Protein AF-A0A0S8J6Y0-F1 (afdb_monomer_lite)

Sequence (179 aa):
MFSIVYLKQVVALLVVGFVAWIVIALTVRSQCPCEQEYAFTGEAMLDRFGYSVSGAGDANDEDFDDLIVGAPFNDAPGTEAKRTYVHPNRLVICGDCNGDDVVNSVDLVCLLQYLFVGGPPPDPLCQGDANCDGVVDNADVVYLDNYLFRGGPFPCSECCDKKPSWKPPKAPGDLKRIE

Secondary structure (DSSP, 8-state):
-HHHHHHHHHHHHHHHHHHHHHHHHHHTTS------------SSTTS-TTSEEEEEESSSSSSS-EEEEE-TT----SS-SS-----------TT-TTSSS--SHHHHHHHHIIIII--PPPSSGGGG-SS-SS--SHHHHHHHHHHHHH-PPPPPS-SSS--TT--PPPPTTTT----

pLDDT: mean 71.81, std 16.92, range [32.69, 95.12]

Foldseek 3Di:
DPPVVVVVVVVVVVVVVVVVVVVVVVVVPPQDPPPDDDDDDDPDPQLPWQPDKDWPQPPPPPNDIFMWTARNNDPDDDDPNTPRVPDDDPQLFALQQSSPPDRAVVSLVSLCCVAPVVDDARVVNLSQVQQLPQERYVVSSVQSCCVHPVVHDGGDRDRDPDDPDRDYPDGPPNPPDDD

Radius of gyration: 24.33 Å; chains: 1; bounding box: 64×35×86 Å

Structure (mmCIF, N/CA/C/O backbone):
data_AF-A0A0S8J6Y0-F1
#
_entry.id   AF-A0A0S8J6Y0-F1
#
loop_
_atom_site.group_PDB
_atom_site.id
_atom_site.type_symbol
_atom_site.label_atom_id
_atom_site.label_alt_id
_atom_site.label_comp_id
_atom_site.label_asym_id
_atom_site.label_entity_id
_atom_site.label_seq_id
_atom_site.pdbx_PDB_ins_code
_atom_site.Cartn_x
_atom_site.Cartn_y
_atom_site.Cartn_z
_atom_site.occupancy
_atom_site.B_iso_or_equiv
_atom_site.auth_seq_id
_atom_site.auth_comp_id
_atom_site.auth_asym_id
_atom_site.auth_atom_id
_atom_site.pdbx_PDB_model_num
ATOM 1 N N . MET A 1 1 ? -2.545 13.645 56.178 1.00 60.69 1 MET A N 1
ATOM 2 C CA . MET A 1 1 ? -2.249 12.494 55.291 1.00 60.69 1 MET A CA 1
ATOM 3 C C . MET A 1 1 ? -2.814 12.656 53.871 1.00 60.69 1 MET A C 1
ATOM 5 O O . MET A 1 1 ? -2.166 12.195 52.945 1.00 60.69 1 MET A O 1
ATOM 9 N N . PHE A 1 2 ? -3.935 13.367 53.665 1.00 57.81 2 PHE A N 1
ATOM 10 C CA . PHE A 1 2 ? -4.570 13.540 52.343 1.00 57.81 2 PHE A CA 1
ATOM 11 C C . PHE A 1 2 ? -3.837 14.469 51.338 1.00 57.81 2 PHE A C 1
ATOM 13 O O . PHE A 1 2 ? -3.869 14.194 50.144 1.00 57.81 2 PHE A O 1
ATOM 20 N N . SER A 1 3 ? -3.096 15.499 51.777 1.00 72.88 3 SER A N 1
ATOM 21 C CA . SER A 1 3 ? -2.399 16.431 50.854 1.00 72.88 3 SER A CA 1
ATOM 22 C C . SER A 1 3 ? -1.229 15.827 50.065 1.00 72.88 3 SER A C 1
ATOM 24 O O . SER A 1 3 ? -0.997 16.202 48.921 1.00 72.88 3 SER A O 1
ATOM 26 N N . ILE A 1 4 ? -0.468 14.904 50.661 1.00 72.19 4 ILE A N 1
ATOM 27 C CA . ILE A 1 4 ? 0.751 14.355 50.034 1.00 72.19 4 ILE A CA 1
ATOM 28 C C . ILE A 1 4 ? 0.394 13.323 48.957 1.00 72.19 4 ILE A C 1
ATOM 30 O O . ILE A 1 4 ? 1.080 13.222 47.943 1.00 72.19 4 ILE A O 1
ATOM 34 N N . VAL A 1 5 ? -0.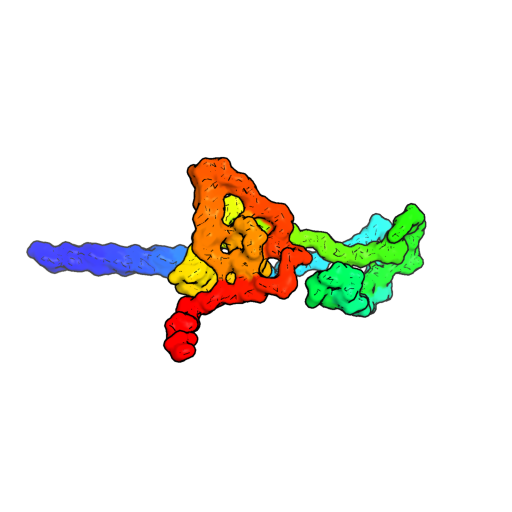696 12.578 49.159 1.00 77.25 5 VAL A N 1
ATOM 35 C CA . VAL A 1 5 ? -1.201 11.597 48.187 1.00 77.25 5 VAL A CA 1
ATOM 36 C C . VAL A 1 5 ? -1.691 12.307 46.924 1.00 77.25 5 VAL A C 1
ATOM 38 O O . VAL A 1 5 ? -1.296 11.930 45.824 1.00 77.25 5 VAL A O 1
ATOM 41 N N . TYR A 1 6 ? -2.444 13.398 47.091 1.00 79.19 6 TYR A N 1
ATOM 42 C CA . TYR A 1 6 ? -2.934 14.211 45.979 1.00 79.19 6 TYR A CA 1
ATOM 43 C C . TYR A 1 6 ? -1.787 14.821 45.158 1.00 79.19 6 TYR A C 1
ATOM 45 O O . TYR A 1 6 ? -1.779 14.733 43.932 1.00 79.19 6 TYR A O 1
ATOM 53 N N . LEU A 1 7 ? -0.762 15.360 45.828 1.00 78.31 7 LEU A N 1
ATOM 54 C CA . LEU A 1 7 ? 0.400 15.945 45.156 1.00 78.31 7 LEU A CA 1
ATOM 55 C C . LEU A 1 7 ? 1.178 14.909 44.325 1.00 78.31 7 LEU A C 1
ATOM 57 O O . LEU A 1 7 ? 1.591 15.203 43.206 1.00 78.31 7 LEU A O 1
ATOM 61 N N . LYS A 1 8 ? 1.335 13.678 44.832 1.00 82.69 8 LYS A N 1
ATOM 62 C CA . LYS A 1 8 ? 1.987 12.588 44.088 1.00 82.69 8 LYS A CA 1
ATOM 63 C C . LYS A 1 8 ? 1.199 12.173 42.843 1.00 82.69 8 LYS A C 1
ATOM 65 O O . LYS A 1 8 ? 1.807 11.915 41.809 1.00 82.69 8 LYS A O 1
ATOM 70 N N . GLN A 1 9 ? -0.130 12.139 42.931 1.00 78.50 9 GLN A N 1
ATOM 71 C CA . GLN A 1 9 ? -1.002 11.804 41.801 1.00 78.50 9 GLN A CA 1
ATOM 72 C C . GLN A 1 9 ? -0.969 12.871 40.703 1.00 78.50 9 GLN A C 1
ATOM 74 O O . GLN A 1 9 ? -0.863 12.528 39.528 1.00 78.50 9 GLN A O 1
ATOM 79 N N . VAL A 1 10 ? -0.986 14.156 41.070 1.00 82.12 10 VAL A N 1
ATOM 80 C CA . VAL A 1 10 ? -0.912 15.258 40.096 1.00 82.12 10 VAL A CA 1
ATOM 81 C C . VAL A 1 10 ? 0.442 15.274 39.380 1.00 82.12 10 VAL A C 1
ATOM 83 O O . VAL A 1 10 ? 0.484 15.391 38.159 1.00 82.12 10 VAL A O 1
ATOM 86 N N . VAL A 1 11 ? 1.549 15.086 40.107 1.00 82.88 11 VAL A N 1
ATOM 87 C CA . VAL A 1 11 ? 2.891 15.017 39.502 1.00 82.88 11 VAL A CA 1
ATOM 88 C C . VAL A 1 11 ? 3.015 13.819 38.558 1.00 82.88 11 VAL A C 1
ATOM 90 O O . VAL A 1 11 ? 3.545 13.967 37.460 1.00 82.88 11 VAL A O 1
ATOM 93 N N . ALA A 1 12 ? 2.482 12.653 38.935 1.00 83.31 12 ALA A N 1
ATOM 94 C CA . ALA A 1 12 ? 2.492 11.474 38.073 1.00 83.31 12 ALA A CA 1
ATOM 95 C C . ALA A 1 12 ? 1.731 11.710 36.756 1.00 83.31 12 ALA A C 1
ATOM 97 O O . ALA A 1 12 ? 2.232 11.350 35.694 1.00 83.31 12 ALA A O 1
ATOM 98 N N . LEU A 1 13 ? 0.568 12.370 36.803 1.00 81.44 13 LEU A N 1
ATOM 99 C CA . LEU A 1 13 ? -0.216 12.684 35.604 1.00 81.44 13 LEU A CA 1
ATOM 100 C C . LEU A 1 13 ? 0.485 13.693 34.684 1.00 81.44 13 LEU A C 1
ATOM 102 O O . LEU A 1 13 ? 0.442 13.531 33.467 1.00 81.44 13 LEU A O 1
ATOM 106 N N . LEU A 1 14 ? 1.177 14.691 35.243 1.00 83.00 14 LEU A N 1
ATOM 107 C CA . LEU A 1 14 ? 1.957 15.650 34.452 1.00 83.00 14 LEU A CA 1
ATOM 108 C C . LEU A 1 14 ? 3.164 14.991 33.770 1.00 83.00 14 LEU A C 1
ATOM 110 O O . LEU A 1 14 ? 3.439 15.275 32.607 1.00 83.00 14 LEU A O 1
ATOM 114 N N . VAL A 1 15 ? 3.855 14.079 34.460 1.00 86.69 15 VAL A N 1
ATOM 115 C CA . VAL A 1 15 ? 4.993 13.337 33.892 1.00 86.69 15 VAL A CA 1
ATOM 116 C C . VAL A 1 15 ? 4.529 12.377 32.797 1.00 86.69 15 VAL A C 1
ATOM 118 O O . VAL A 1 15 ? 5.103 12.376 31.713 1.00 86.69 15 VAL A O 1
ATOM 121 N N . VAL A 1 16 ? 3.467 11.600 33.040 1.00 85.62 16 VAL A N 1
ATOM 122 C CA . VAL A 1 16 ? 2.917 10.665 32.043 1.00 85.62 16 VAL A CA 1
ATOM 123 C C . VAL A 1 16 ? 2.391 11.416 30.818 1.00 85.62 16 VAL A C 1
ATOM 125 O O . VAL A 1 16 ? 2.682 11.014 29.695 1.00 85.62 16 VAL A O 1
ATOM 128 N N . GLY A 1 17 ? 1.690 12.537 31.013 1.00 85.00 17 GLY A N 1
ATOM 129 C CA . GLY A 1 17 ? 1.205 13.374 29.913 1.00 85.00 17 GLY A CA 1
ATOM 130 C C . GLY A 1 17 ? 2.334 13.988 29.082 1.00 85.00 17 GLY A C 1
ATOM 131 O O . GLY A 1 17 ? 2.261 13.990 27.857 1.00 85.00 17 GLY A O 1
ATOM 132 N N . PHE A 1 18 ? 3.408 14.455 29.725 1.00 86.94 18 PHE A N 1
ATOM 133 C CA . PHE A 1 18 ? 4.565 15.023 29.030 1.00 86.94 18 PHE A CA 1
ATOM 134 C C . PHE A 1 18 ? 5.366 13.965 28.261 1.00 86.94 18 PHE A C 1
ATOM 136 O O . PHE A 1 18 ? 5.769 14.210 27.127 1.00 86.94 18 PHE A O 1
ATOM 143 N N . VAL A 1 19 ? 5.545 12.770 28.835 1.00 87.25 19 VAL A N 1
ATOM 144 C CA . VAL A 1 19 ? 6.190 11.638 28.149 1.00 87.25 19 VAL A CA 1
ATOM 145 C C . VAL A 1 19 ? 5.352 11.183 26.954 1.00 87.25 19 VAL A C 1
ATOM 147 O O . VAL A 1 19 ? 5.902 11.008 25.870 1.00 87.25 19 VAL A O 1
ATOM 150 N N . ALA A 1 20 ? 4.030 11.066 27.109 1.00 82.69 20 ALA A N 1
ATOM 151 C CA . ALA A 1 20 ? 3.130 10.748 26.002 1.00 82.69 20 ALA A CA 1
ATOM 152 C C . ALA A 1 20 ? 3.194 11.813 24.893 1.00 82.69 20 ALA A C 1
ATOM 154 O O . ALA A 1 20 ? 3.288 11.468 23.719 1.00 82.69 20 ALA A O 1
ATOM 155 N N . TRP A 1 21 ? 3.226 13.102 25.250 1.00 79.88 21 TRP A N 1
ATOM 156 C CA . TRP A 1 21 ? 3.353 14.197 24.285 1.00 79.88 21 TRP A CA 1
ATOM 157 C C . TRP A 1 21 ? 4.700 14.196 23.558 1.00 79.88 21 TRP A C 1
ATOM 159 O O . TRP A 1 21 ? 4.726 14.403 22.352 1.00 79.88 21 TRP A O 1
ATOM 169 N N . ILE A 1 22 ? 5.808 13.907 24.251 1.00 80.00 22 ILE A N 1
ATOM 170 C CA . ILE A 1 22 ? 7.129 13.758 23.625 1.00 80.00 22 ILE A CA 1
ATOM 171 C C . ILE A 1 22 ? 7.136 12.588 22.637 1.00 80.00 22 ILE A C 1
ATOM 173 O O . ILE A 1 22 ? 7.636 12.746 21.529 1.00 80.00 22 ILE A O 1
ATOM 177 N N . VAL A 1 23 ? 6.565 11.436 23.001 1.00 80.06 23 VAL A N 1
ATOM 178 C CA . VAL A 1 23 ? 6.488 10.267 22.108 1.00 80.06 23 VAL A CA 1
ATOM 179 C C . VAL A 1 23 ? 5.622 10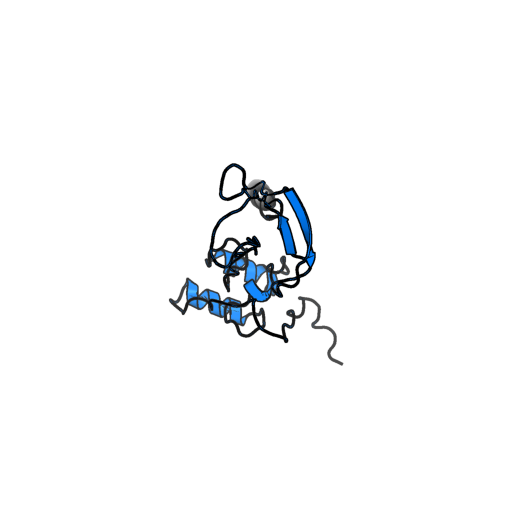.568 20.878 1.00 80.06 23 VAL A C 1
ATOM 181 O O . VAL A 1 23 ? 6.020 10.247 19.761 1.00 80.06 23 VAL A O 1
ATOM 184 N N . ILE A 1 24 ? 4.487 11.255 21.048 1.00 74.31 24 ILE A N 1
ATOM 185 C CA . ILE A 1 24 ? 3.623 11.688 19.935 1.00 74.31 24 ILE A CA 1
ATOM 186 C C . ILE A 1 24 ? 4.337 12.736 19.060 1.00 74.31 24 ILE A C 1
ATOM 188 O O . ILE A 1 24 ? 4.352 12.631 17.840 1.00 74.31 24 ILE A O 1
ATOM 192 N N . ALA A 1 25 ? 4.999 13.727 19.658 1.00 72.94 25 ALA A N 1
ATOM 193 C CA . ALA A 1 25 ? 5.719 14.765 18.919 1.00 72.94 25 ALA A CA 1
ATOM 194 C C . ALA A 1 25 ? 6.943 14.220 18.159 1.00 72.94 25 ALA A C 1
ATOM 196 O O . ALA A 1 25 ? 7.277 14.734 17.092 1.00 72.94 25 ALA A O 1
ATOM 197 N N . LEU A 1 26 ? 7.606 13.187 18.694 1.00 66.81 26 LEU A N 1
ATOM 198 C CA . LEU A 1 26 ? 8.729 12.506 18.042 1.00 66.81 26 LEU A CA 1
ATOM 199 C C . LEU A 1 26 ? 8.281 11.544 16.934 1.00 66.81 26 LEU A C 1
ATOM 201 O O . LEU A 1 26 ? 9.052 11.321 16.008 1.00 66.81 26 LEU A O 1
ATOM 205 N N . THR A 1 27 ? 7.060 11.005 16.994 1.00 61.72 27 THR A N 1
ATOM 206 C CA . THR A 1 27 ? 6.526 10.104 15.956 1.00 61.72 27 THR A CA 1
ATOM 207 C C . THR A 1 27 ? 5.932 10.852 14.760 1.00 61.72 27 THR A C 1
ATOM 209 O O . THR A 1 27 ? 5.996 10.336 13.657 1.00 61.72 27 THR A O 1
ATOM 212 N N . VAL A 1 28 ? 5.462 12.097 14.923 1.00 52.94 28 VAL A N 1
ATOM 213 C CA . VAL A 1 28 ? 4.810 12.890 13.850 1.00 52.94 28 VAL A CA 1
ATOM 214 C C . VAL A 1 28 ? 5.790 13.513 12.830 1.00 52.94 28 VAL A C 1
ATOM 216 O O . VAL A 1 28 ? 5.367 14.092 11.834 1.00 52.94 28 VAL A O 1
ATOM 219 N N . ARG A 1 29 ? 7.112 13.399 13.014 1.00 55.72 29 ARG A N 1
ATOM 220 C CA . ARG A 1 29 ? 8.103 13.965 12.069 1.00 55.72 29 ARG A CA 1
ATOM 221 C C . ARG A 1 29 ? 8.537 13.029 10.937 1.00 55.72 29 ARG A C 1
ATOM 223 O O . ARG A 1 29 ? 9.414 13.420 10.171 1.00 55.72 29 ARG A O 1
ATOM 230 N N . SER A 1 30 ? 7.972 11.828 10.825 1.00 50.75 30 SER A N 1
ATOM 231 C CA . SER A 1 30 ? 8.585 10.775 10.003 1.00 50.75 30 SER A CA 1
ATOM 232 C C . SER A 1 30 ? 7.665 10.076 9.002 1.00 50.75 30 SER A C 1
ATOM 234 O O . SER A 1 30 ? 8.118 9.124 8.382 1.00 50.75 30 SER A O 1
ATOM 236 N N . GLN A 1 31 ? 6.427 10.526 8.784 1.00 52.09 31 GLN A N 1
ATOM 237 C CA . GLN A 1 31 ? 5.531 9.895 7.797 1.00 52.09 31 GLN A CA 1
ATOM 238 C C . GLN A 1 31 ? 5.069 10.844 6.691 1.00 52.09 31 GLN A C 1
ATOM 240 O O . GLN A 1 31 ? 3.876 11.011 6.463 1.00 52.09 31 GLN A O 1
ATOM 245 N N . CYS A 1 32 ? 6.025 11.426 5.970 1.00 56.00 32 CYS A N 1
ATOM 246 C CA . CYS A 1 32 ? 5.773 11.908 4.614 1.00 56.00 32 CYS A CA 1
ATOM 247 C C . CYS A 1 32 ? 6.922 11.436 3.709 1.00 56.00 32 CYS A C 1
ATOM 249 O O . CYS A 1 32 ? 7.914 12.158 3.584 1.00 56.00 32 CYS A O 1
ATOM 251 N N . PRO A 1 33 ? 6.859 10.244 3.094 1.00 53.50 33 PRO A N 1
ATOM 252 C CA . PRO A 1 33 ? 7.751 9.922 1.990 1.00 53.50 33 PRO A CA 1
ATOM 253 C C . PRO A 1 33 ? 7.249 10.669 0.746 1.00 53.50 33 PRO A C 1
ATOM 255 O O . PRO A 1 33 ? 6.504 10.126 -0.055 1.00 53.50 33 PRO A O 1
ATOM 258 N N . CYS A 1 34 ? 7.584 11.953 0.604 1.00 48.22 34 CYS A N 1
ATOM 259 C CA . CYS A 1 34 ? 7.273 12.704 -0.622 1.00 48.22 34 CYS A CA 1
ATOM 260 C C . CYS A 1 34 ? 8.463 13.475 -1.200 1.00 48.22 34 CYS A C 1
ATOM 262 O O . CYS A 1 34 ? 8.290 14.273 -2.114 1.00 48.22 34 CYS A O 1
ATOM 264 N N . GLU A 1 35 ? 9.677 13.235 -0.709 1.00 43.53 35 GLU A N 1
ATOM 265 C CA . GLU A 1 35 ? 10.890 13.726 -1.362 1.00 43.53 35 GLU A CA 1
ATOM 266 C C . GLU A 1 35 ? 11.777 12.529 -1.688 1.00 43.53 35 GLU A C 1
ATOM 268 O O . GLU A 1 35 ? 12.767 12.237 -1.022 1.00 43.53 35 GLU A O 1
ATOM 273 N N . GLN A 1 36 ? 11.341 11.766 -2.687 1.00 45.44 36 GLN A N 1
ATOM 274 C CA . GLN A 1 36 ? 12.157 10.723 -3.281 1.00 45.44 36 GLN A CA 1
ATOM 275 C C . GLN A 1 36 ? 12.928 11.363 -4.435 1.00 45.44 36 GLN A C 1
ATOM 277 O O . GLN A 1 36 ? 12.389 11.634 -5.506 1.00 45.44 36 GLN A O 1
ATOM 282 N N . GLU A 1 37 ? 14.190 11.699 -4.178 1.00 41.16 37 GLU A N 1
ATOM 283 C CA . GLU A 1 37 ? 15.096 12.201 -5.206 1.00 41.16 37 GLU A CA 1
ATOM 284 C C . GLU A 1 37 ? 15.526 11.020 -6.090 1.00 41.16 37 GLU A C 1
ATOM 286 O O . GLU A 1 37 ? 16.377 10.211 -5.716 1.00 41.16 37 GLU A O 1
ATOM 291 N N . TYR A 1 38 ? 14.892 10.882 -7.255 1.00 57.03 38 TYR A N 1
ATOM 292 C CA . TYR A 1 38 ? 15.226 9.850 -8.235 1.00 57.03 38 TYR A CA 1
ATOM 293 C C . TYR A 1 38 ? 16.301 10.349 -9.208 1.00 57.03 38 TYR A C 1
ATOM 295 O O . TYR A 1 38 ? 16.100 11.322 -9.936 1.00 57.03 38 TYR A O 1
ATOM 303 N N . ALA A 1 39 ? 17.442 9.656 -9.253 1.00 54.91 39 ALA A N 1
ATOM 304 C CA . ALA A 1 39 ? 18.530 9.929 -10.189 1.00 54.91 39 ALA A CA 1
ATOM 305 C C . ALA A 1 39 ? 18.602 8.838 -11.269 1.00 54.91 39 ALA A C 1
ATOM 307 O O . ALA A 1 39 ? 18.936 7.689 -10.983 1.00 54.91 39 ALA A O 1
ATOM 308 N N . PHE A 1 40 ? 18.326 9.209 -12.520 1.00 62.03 40 PHE A N 1
ATOM 309 C CA . PHE A 1 40 ? 18.448 8.324 -13.681 1.00 62.03 40 PHE A CA 1
ATOM 310 C C . PHE A 1 40 ? 19.771 8.581 -14.415 1.00 62.03 40 PHE A C 1
ATOM 312 O O . PHE A 1 40 ? 20.132 9.732 -14.671 1.00 62.03 40 PHE A O 1
ATOM 319 N N . THR A 1 41 ? 20.488 7.520 -14.794 1.00 68.50 41 THR A N 1
ATOM 320 C CA . THR A 1 41 ? 21.736 7.606 -15.573 1.00 68.50 41 THR A CA 1
ATOM 321 C C . THR A 1 41 ? 21.672 6.724 -16.813 1.00 68.50 41 THR A C 1
ATOM 323 O O . THR A 1 41 ? 21.080 5.651 -16.772 1.00 68.50 41 THR A O 1
ATOM 326 N N . GLY A 1 42 ? 22.317 7.160 -17.900 1.00 66.12 42 GLY A N 1
ATOM 327 C CA . GLY A 1 42 ? 22.447 6.363 -19.124 1.00 66.12 42 GLY A CA 1
ATOM 328 C C . GLY A 1 42 ? 23.326 5.120 -18.951 1.00 66.12 42 GLY A C 1
ATOM 329 O O . GLY A 1 42 ? 24.130 5.050 -18.024 1.00 66.12 42 GLY A O 1
ATOM 330 N N . GLU A 1 43 ? 23.182 4.167 -19.872 1.00 68.94 43 GLU A N 1
ATOM 331 C CA . GLU A 1 43 ? 23.851 2.857 -19.838 1.00 68.94 43 GLU A CA 1
ATOM 332 C C . GLU A 1 43 ? 25.345 2.910 -20.151 1.00 68.94 43 GLU A C 1
ATOM 334 O O . GLU A 1 43 ? 26.132 2.198 -19.526 1.00 68.94 43 GLU A O 1
ATOM 339 N N . ALA A 1 44 ? 25.756 3.760 -21.093 1.00 74.00 44 ALA A N 1
ATOM 340 C CA . ALA A 1 44 ? 27.152 3.949 -21.443 1.00 74.00 44 ALA A CA 1
ATOM 341 C C . ALA A 1 44 ? 27.550 5.429 -21.490 1.00 74.00 44 ALA A C 1
ATOM 343 O O . ALA A 1 44 ? 26.763 6.352 -21.739 1.00 74.00 44 ALA A O 1
ATOM 344 N N . MET A 1 45 ? 28.845 5.667 -21.260 1.00 62.34 45 MET A N 1
ATOM 345 C CA . MET A 1 45 ? 29.443 6.971 -21.515 1.00 62.34 45 MET A CA 1
ATOM 346 C C . MET A 1 45 ? 29.305 7.272 -23.011 1.00 62.34 45 MET A C 1
ATOM 348 O O . MET A 1 45 ? 29.780 6.490 -23.825 1.00 62.34 45 MET A O 1
ATOM 352 N N . LEU A 1 46 ? 28.739 8.442 -23.340 1.00 69.69 46 LEU A N 1
ATOM 353 C CA . LEU A 1 46 ? 28.489 8.982 -24.692 1.00 69.69 46 LEU A CA 1
ATOM 354 C C . LEU A 1 46 ? 27.108 8.710 -25.316 1.00 69.69 46 LEU A C 1
ATOM 356 O O . LEU A 1 46 ? 26.811 9.356 -26.321 1.00 69.69 46 LEU A O 1
ATOM 360 N N . ASP A 1 47 ? 26.216 7.949 -24.673 1.00 72.62 47 ASP A N 1
ATOM 361 C CA . ASP A 1 47 ? 24.827 7.745 -25.150 1.00 72.62 47 ASP A CA 1
ATOM 36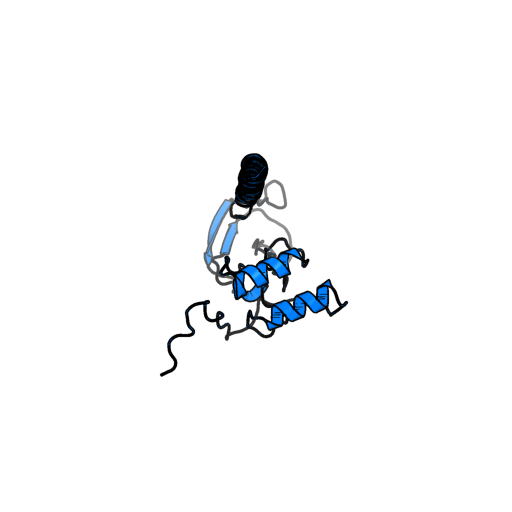2 C C . ASP A 1 47 ? 23.999 9.040 -25.186 1.00 72.62 47 ASP A C 1
ATOM 364 O O . ASP A 1 47 ? 22.977 9.144 -25.871 1.00 72.62 47 ASP A O 1
ATOM 368 N N . ARG A 1 48 ? 24.460 10.050 -24.436 1.00 78.44 48 ARG A N 1
ATOM 369 C CA . ARG A 1 48 ? 23.776 11.326 -24.190 1.00 78.44 48 ARG A CA 1
ATOM 370 C C . ARG A 1 48 ? 22.354 11.129 -23.667 1.00 78.44 48 ARG A C 1
ATOM 372 O O . ARG A 1 48 ? 21.433 11.814 -24.103 1.00 78.44 48 ARG A O 1
ATOM 379 N N . PHE A 1 49 ? 22.183 10.211 -22.721 1.00 76.75 49 PHE A N 1
ATOM 380 C CA . PHE A 1 49 ? 20.965 10.142 -21.921 1.00 76.75 49 PHE A CA 1
ATOM 381 C C . PHE A 1 49 ? 20.635 11.524 -21.334 1.00 76.75 49 PHE A C 1
ATOM 383 O O . PHE A 1 49 ? 21.519 12.200 -20.805 1.00 76.75 49 PHE A O 1
ATOM 390 N N . GLY A 1 50 ? 19.387 11.968 -21.492 1.00 79.44 50 GLY A N 1
ATOM 391 C CA . GLY A 1 50 ? 18.960 13.321 -21.121 1.00 79.44 50 GLY A CA 1
ATOM 392 C C . GLY A 1 50 ? 19.078 14.362 -22.240 1.00 79.44 50 GLY A C 1
ATOM 393 O O . GLY A 1 50 ? 18.872 15.543 -21.981 1.00 79.44 50 GLY A O 1
ATOM 394 N N . TYR A 1 51 ? 19.392 13.967 -23.483 1.00 82.38 51 TYR A N 1
ATOM 395 C CA . TYR A 1 51 ? 19.520 14.905 -24.611 1.00 82.38 51 TYR A CA 1
ATOM 396 C C . TYR A 1 51 ? 18.210 15.640 -24.940 1.00 82.38 51 TYR A C 1
ATOM 398 O O . TYR A 1 51 ? 18.231 16.791 -25.374 1.00 82.38 51 TYR A O 1
ATOM 406 N N . SER A 1 52 ? 17.070 14.983 -24.731 1.00 80.06 52 SER A N 1
ATOM 407 C CA . SER A 1 52 ? 15.737 15.570 -24.883 1.00 80.06 52 SER A CA 1
ATOM 408 C C . SER A 1 52 ? 14.779 14.942 -23.879 1.00 80.06 52 SER A C 1
ATOM 410 O O . SER A 1 52 ? 14.864 13.740 -23.647 1.00 80.06 52 SER A O 1
ATOM 412 N N . VAL A 1 53 ? 13.848 15.718 -23.328 1.00 82.69 53 VAL A N 1
ATOM 413 C CA . VAL A 1 53 ? 12.775 15.217 -22.456 1.00 82.69 53 VAL A CA 1
ATOM 414 C C . VAL A 1 53 ? 11.434 15.681 -23.013 1.00 82.69 53 VAL A C 1
ATOM 416 O O . VAL A 1 53 ? 11.317 16.818 -23.473 1.00 82.69 53 VAL A O 1
ATOM 419 N N . SER A 1 54 ? 10.432 14.809 -22.999 1.00 82.44 54 SER A N 1
ATOM 420 C CA . SER A 1 54 ? 9.057 15.143 -23.371 1.00 82.44 54 SER A CA 1
ATOM 421 C C . SER A 1 54 ? 8.072 14.348 -22.520 1.00 82.44 54 SER A C 1
ATOM 423 O O . SER A 1 54 ? 8.376 13.220 -22.134 1.00 82.44 54 SER A O 1
ATOM 425 N N . GLY A 1 55 ? 6.905 14.932 -22.240 1.00 78.50 55 GLY A N 1
ATOM 426 C CA . GLY A 1 55 ? 5.788 14.196 -21.651 1.00 78.50 55 GLY A CA 1
ATOM 427 C C . GLY A 1 55 ? 5.224 13.217 -22.675 1.00 78.50 55 GLY A C 1
ATOM 428 O O . GLY A 1 55 ? 5.011 13.587 -23.832 1.00 78.50 55 GLY A O 1
ATOM 429 N N . ALA A 1 56 ? 5.026 11.973 -22.265 1.00 79.81 56 ALA A N 1
ATOM 430 C CA . ALA A 1 56 ? 4.490 10.919 -23.115 1.00 79.81 56 ALA A CA 1
ATOM 431 C C . ALA A 1 56 ? 2.987 10.689 -22.909 1.00 79.81 56 ALA A C 1
ATOM 433 O O . ALA A 1 56 ? 2.389 9.954 -23.694 1.00 79.81 56 ALA A O 1
ATOM 434 N N . GLY A 1 57 ? 2.388 11.365 -21.920 1.00 79.19 57 GLY A N 1
ATOM 435 C CA . GLY A 1 57 ? 1.090 10.973 -21.372 1.00 79.19 57 GLY A CA 1
ATOM 436 C C . GLY A 1 57 ? 1.211 9.633 -20.652 1.00 79.19 57 GLY A C 1
ATOM 437 O O . GLY A 1 57 ? 2.307 9.105 -20.544 1.00 79.19 57 GLY A O 1
ATOM 438 N N . ASP A 1 58 ? 0.109 9.079 -20.184 1.00 77.44 58 ASP A N 1
ATOM 439 C CA . ASP A 1 58 ? 0.073 7.723 -19.634 1.00 77.44 58 ASP A CA 1
ATOM 440 C C . ASP A 1 58 ? 0.252 6.683 -20.761 1.00 77.44 58 ASP A C 1
ATOM 442 O O . ASP A 1 58 ? -0.661 6.433 -21.553 1.00 77.44 58 ASP A O 1
ATOM 446 N N . ALA A 1 59 ? 1.468 6.161 -20.926 1.00 75.81 59 ALA A N 1
ATOM 447 C CA . ALA A 1 59 ? 1.830 5.236 -21.998 1.00 75.81 59 ALA A CA 1
ATOM 448 C C . ALA A 1 59 ? 1.773 3.763 -21.562 1.00 75.81 59 ALA A C 1
ATOM 450 O O . ALA A 1 59 ? 1.884 2.879 -22.423 1.00 75.81 59 ALA A O 1
ATOM 451 N N . ASN A 1 60 ? 1.612 3.495 -20.266 1.00 67.81 60 ASN A N 1
ATOM 452 C CA . ASN A 1 60 ? 1.522 2.162 -19.670 1.00 67.81 60 ASN A CA 1
ATOM 453 C C . ASN A 1 60 ? 0.197 1.900 -18.919 1.00 67.81 60 ASN A C 1
ATOM 455 O O . ASN A 1 60 ? 0.061 0.827 -18.331 1.00 67.81 60 ASN A O 1
ATOM 459 N N . ASP A 1 61 ? -0.788 2.795 -19.053 1.00 65.25 61 ASP A N 1
ATOM 460 C CA . ASP A 1 61 ? -2.132 2.728 -18.458 1.00 65.25 61 ASP A CA 1
ATOM 461 C C . ASP A 1 61 ? -2.105 2.700 -16.909 1.00 65.25 61 ASP A C 1
ATOM 463 O O . ASP A 1 61 ? -2.874 1.965 -16.279 1.00 65.25 61 ASP A O 1
ATOM 467 N N . GLU A 1 62 ? -1.217 3.485 -16.285 1.00 67.44 62 GLU A N 1
ATOM 468 C CA . GLU A 1 62 ? -1.083 3.607 -14.821 1.00 67.44 62 GLU A CA 1
ATOM 469 C C . GLU A 1 62 ? -1.690 4.894 -14.224 1.00 67.44 62 GLU A C 1
ATOM 471 O O . GLU A 1 62 ? -1.525 5.167 -13.036 1.00 67.44 62 GLU A O 1
ATOM 476 N N . ASP A 1 63 ? -2.454 5.650 -15.021 1.00 59.75 63 ASP A N 1
ATOM 477 C CA . ASP A 1 63 ? -3.202 6.869 -14.659 1.00 59.75 63 ASP A CA 1
ATOM 478 C C . ASP A 1 63 ? -2.305 8.063 -14.249 1.00 59.75 63 ASP A C 1
ATOM 480 O O . ASP A 1 63 ? -2.771 9.059 -13.685 1.00 59.75 63 ASP A O 1
ATOM 484 N N . PHE A 1 64 ? -1.009 7.992 -14.581 1.00 69.12 64 PHE A N 1
ATOM 485 C CA . PHE A 1 64 ? -0.022 9.063 -14.424 1.00 69.12 64 PHE A CA 1
ATOM 486 C C . PHE A 1 64 ? 0.682 9.374 -15.750 1.00 69.12 64 PHE A C 1
ATOM 488 O O . PHE A 1 64 ? 0.946 8.492 -16.558 1.00 69.12 64 PHE A O 1
ATOM 495 N N . ASP A 1 65 ? 1.019 10.648 -15.975 1.00 74.69 65 ASP A N 1
ATOM 496 C CA . ASP A 1 65 ? 1.745 11.059 -17.180 1.00 74.69 65 ASP A CA 1
ATOM 497 C C . ASP A 1 65 ? 3.201 10.553 -17.154 1.00 74.69 65 ASP A C 1
ATOM 499 O O . ASP A 1 65 ? 4.004 10.974 -16.315 1.00 74.69 65 ASP A O 1
ATOM 503 N N . ASP A 1 66 ? 3.578 9.734 -18.136 1.00 78.75 66 ASP A N 1
ATOM 50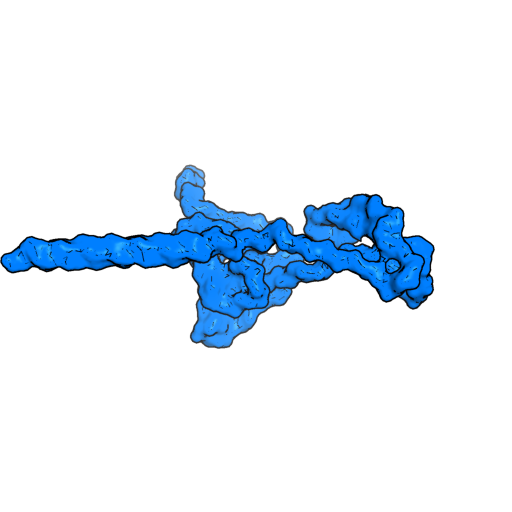4 C CA . ASP A 1 66 ? 4.947 9.265 -18.327 1.00 78.75 66 ASP A CA 1
ATOM 505 C C . ASP A 1 66 ? 5.880 10.353 -18.879 1.00 78.75 66 ASP A C 1
ATOM 507 O O . ASP A 1 66 ? 5.491 11.313 -19.562 1.00 78.75 66 ASP A O 1
ATOM 511 N N . LEU A 1 67 ? 7.181 10.133 -18.669 1.00 80.00 67 LEU A N 1
ATOM 512 C CA . LEU A 1 67 ? 8.261 10.925 -19.249 1.00 80.00 67 LEU A CA 1
ATOM 513 C C . LEU A 1 67 ? 9.112 10.080 -20.199 1.00 80.00 67 LEU A C 1
ATOM 515 O O . LEU A 1 67 ? 9.626 9.019 -19.851 1.00 80.00 67 LEU A O 1
ATOM 519 N N . ILE A 1 68 ? 9.352 10.606 -21.400 1.00 79.50 68 ILE A N 1
ATOM 520 C CA . ILE A 1 68 ? 10.327 10.047 -22.339 1.00 79.50 68 ILE A CA 1
ATOM 521 C C . ILE A 1 68 ? 11.604 10.878 -22.292 1.00 79.50 68 ILE A C 1
ATOM 523 O O . ILE A 1 68 ? 11.583 12.094 -22.498 1.00 79.50 68 ILE A O 1
ATOM 527 N N . VAL A 1 69 ? 12.732 10.190 -22.104 1.00 80.56 69 VAL A N 1
ATOM 528 C CA . VAL A 1 69 ? 14.076 10.771 -22.121 1.00 80.56 69 VAL A CA 1
ATOM 529 C C . VAL A 1 69 ? 14.876 10.199 -23.294 1.00 80.56 69 VAL A C 1
ATOM 531 O O . VAL A 1 69 ? 14.994 8.989 -23.463 1.00 80.56 69 VAL A O 1
ATOM 534 N N . GLY A 1 70 ? 15.424 11.076 -24.132 1.00 79.25 70 GLY A N 1
ATOM 535 C CA . GLY A 1 70 ? 16.188 10.721 -25.325 1.00 79.25 70 GLY A CA 1
ATOM 536 C C . GLY A 1 70 ? 17.663 10.434 -25.036 1.00 79.25 70 GLY A C 1
ATOM 537 O O . GLY A 1 70 ? 18.300 11.136 -24.248 1.00 79.25 70 GLY A O 1
ATOM 538 N N . ALA A 1 71 ? 18.207 9.437 -25.740 1.00 83.75 71 ALA A N 1
ATOM 539 C CA . ALA A 1 71 ? 19.619 9.049 -25.741 1.00 83.75 71 ALA A CA 1
ATOM 540 C C . ALA A 1 71 ? 20.070 8.738 -27.190 1.00 83.75 71 ALA A C 1
ATOM 542 O O . ALA A 1 71 ? 20.073 7.581 -27.607 1.00 83.75 71 ALA A O 1
ATOM 543 N N . PRO A 1 72 ? 20.369 9.765 -28.012 1.00 80.44 72 PRO A N 1
ATOM 544 C CA . PRO A 1 72 ? 20.506 9.639 -29.470 1.00 80.44 72 PRO A CA 1
ATOM 545 C C . PRO A 1 72 ? 21.682 8.782 -29.956 1.00 80.44 72 PRO A C 1
ATOM 547 O O . PRO A 1 72 ? 21.749 8.488 -31.147 1.00 80.44 72 PRO A O 1
ATOM 550 N N . PHE A 1 73 ? 22.612 8.417 -29.074 1.00 78.62 73 PHE A N 1
ATOM 551 C CA . PHE A 1 73 ? 23.782 7.608 -29.420 1.00 78.62 73 PHE A CA 1
ATOM 552 C C . PHE A 1 73 ? 23.771 6.223 -28.771 1.00 78.62 73 PHE A C 1
ATOM 554 O O . PHE A 1 73 ? 24.755 5.507 -28.906 1.00 78.62 73 PHE A O 1
ATOM 561 N N . ASN A 1 74 ? 22.673 5.844 -28.109 1.00 74.31 74 ASN A N 1
ATOM 562 C CA . ASN A 1 74 ? 22.506 4.490 -27.597 1.00 74.31 74 ASN A CA 1
ATOM 563 C C . ASN A 1 74 ? 22.437 3.499 -28.776 1.00 74.31 74 ASN A C 1
ATOM 565 O O . ASN A 1 74 ? 21.535 3.583 -29.614 1.00 74.31 74 ASN A O 1
ATOM 569 N N . ASP A 1 75 ? 23.403 2.587 -28.848 1.00 71.88 75 ASP A N 1
ATOM 570 C CA . ASP A 1 75 ? 23.608 1.640 -29.946 1.00 71.88 75 ASP A CA 1
ATOM 571 C C . ASP A 1 75 ? 23.260 0.183 -29.578 1.00 71.88 75 ASP A C 1
ATOM 573 O O . ASP A 1 75 ? 23.493 -0.730 -30.376 1.00 71.88 75 ASP A O 1
ATOM 577 N N . ALA A 1 76 ? 22.644 -0.042 -28.409 1.00 62.69 76 ALA A N 1
ATOM 578 C CA . ALA A 1 76 ? 22.237 -1.361 -27.929 1.00 62.69 76 ALA A CA 1
ATOM 579 C C . ALA A 1 76 ? 21.227 -2.057 -28.882 1.00 62.69 76 ALA A C 1
ATOM 581 O O . ALA A 1 76 ? 20.117 -1.553 -29.092 1.00 62.69 76 ALA A O 1
ATOM 582 N N . PRO A 1 77 ? 21.555 -3.236 -29.458 1.00 47.19 77 PRO A N 1
ATOM 583 C CA . PRO A 1 77 ? 20.656 -3.955 -30.355 1.00 47.19 77 PRO A CA 1
ATOM 584 C C . PRO A 1 77 ? 19.712 -4.894 -29.586 1.00 47.19 77 PRO A C 1
ATOM 586 O O . PRO A 1 77 ? 20.150 -5.861 -28.967 1.00 47.19 77 PRO A O 1
ATOM 589 N N . GLY A 1 78 ? 18.403 -4.654 -29.700 1.00 43.00 78 GLY A N 1
ATOM 590 C CA . GLY A 1 78 ? 17.342 -5.534 -29.191 1.00 43.00 78 GLY A CA 1
ATOM 591 C C . GLY A 1 78 ? 16.264 -4.759 -28.440 1.00 43.00 78 GLY A C 1
ATOM 592 O O . GLY A 1 78 ? 16.516 -4.276 -27.350 1.00 43.00 78 GLY A O 1
ATOM 593 N N . THR A 1 79 ? 15.080 -4.615 -29.045 1.00 43.81 79 THR A N 1
ATOM 594 C CA . THR A 1 79 ? 13.794 -4.202 -28.427 1.00 43.81 79 THR A CA 1
ATOM 595 C C . THR A 1 79 ? 13.711 -2.946 -27.532 1.00 43.81 79 THR A C 1
ATOM 597 O O . THR A 1 79 ? 12.600 -2.605 -27.151 1.00 43.81 79 THR A O 1
ATOM 600 N N . GLU A 1 80 ? 14.785 -2.186 -27.282 1.00 45.72 80 GLU A N 1
ATOM 601 C CA . GLU A 1 80 ? 14.791 -1.074 -26.309 1.00 45.72 80 GLU A CA 1
ATOM 602 C C . GLU A 1 80 ? 15.606 0.166 -26.745 1.00 45.72 80 GLU A C 1
ATOM 604 O O . GLU A 1 80 ? 16.321 0.783 -25.960 1.00 45.72 80 GLU A O 1
ATOM 609 N N . ALA A 1 81 ? 15.435 0.630 -27.992 1.00 39.88 81 ALA A N 1
ATOM 610 C CA . ALA A 1 81 ? 15.817 2.009 -28.371 1.00 39.88 81 ALA A CA 1
ATOM 611 C C . ALA A 1 81 ? 14.890 3.084 -27.747 1.00 39.88 81 ALA A C 1
ATOM 613 O O . ALA A 1 81 ? 15.077 4.286 -27.932 1.00 39.88 81 ALA A O 1
ATOM 614 N N . LYS A 1 82 ? 13.894 2.645 -26.975 1.00 38.78 82 LYS A N 1
ATOM 615 C CA . LYS A 1 82 ? 13.288 3.383 -25.877 1.00 38.78 82 LYS A CA 1
ATOM 616 C C . LYS A 1 82 ? 13.583 2.576 -24.625 1.00 38.78 82 LYS A C 1
ATOM 618 O O . LYS A 1 82 ? 12.863 1.630 -24.333 1.00 38.78 82 LYS A O 1
ATOM 623 N N . ARG A 1 83 ? 14.592 2.970 -23.860 1.00 38.88 83 ARG A N 1
ATOM 624 C CA . ARG A 1 83 ? 14.470 2.768 -22.422 1.00 38.88 83 ARG A CA 1
ATOM 625 C C . ARG A 1 83 ? 13.533 3.847 -21.918 1.00 38.88 83 ARG A C 1
ATOM 627 O O . ARG A 1 83 ? 13.948 4.926 -21.511 1.00 38.88 83 ARG A O 1
ATOM 634 N N . THR A 1 84 ? 12.243 3.575 -22.063 1.00 32.69 84 THR A N 1
ATOM 635 C CA . THR A 1 84 ? 11.273 4.070 -21.101 1.00 32.69 84 THR A CA 1
ATOM 636 C C . THR A 1 84 ? 11.738 3.515 -19.769 1.00 32.69 84 THR A C 1
ATOM 638 O O . THR A 1 84 ? 11.680 2.309 -19.542 1.00 32.69 84 THR A O 1
ATOM 641 N N . TYR A 1 85 ? 12.234 4.389 -18.901 1.00 38.22 85 TYR A N 1
ATOM 642 C CA . TYR A 1 85 ? 12.128 4.125 -17.477 1.00 38.22 85 TYR A CA 1
ATOM 643 C C . TYR A 1 85 ? 10.636 4.255 -17.167 1.00 38.22 85 TYR A C 1
ATOM 645 O O . TYR A 1 85 ? 10.191 5.263 -16.635 1.00 38.22 85 TYR A O 1
ATOM 653 N N . VAL A 1 86 ? 9.864 3.252 -17.599 1.00 37.59 86 VAL A N 1
ATOM 654 C CA . VAL A 1 86 ? 8.641 2.887 -16.898 1.00 37.59 86 VAL A CA 1
ATOM 655 C C . VAL A 1 86 ? 9.103 2.728 -15.461 1.00 37.59 86 VAL A C 1
ATOM 657 O O . VAL A 1 86 ? 10.150 2.119 -15.235 1.00 37.59 86 VAL A O 1
ATOM 660 N N . HIS A 1 87 ? 8.427 3.343 -14.508 1.00 35.03 87 HIS A N 1
ATOM 661 C CA . HIS A 1 87 ? 8.601 2.949 -13.124 1.00 35.03 87 HIS A CA 1
ATOM 662 C C . HIS A 1 87 ? 7.973 1.557 -12.991 1.00 35.03 87 HIS A C 1
ATOM 664 O O . HIS A 1 87 ? 6.757 1.483 -12.876 1.00 35.03 87 HIS A O 1
ATOM 670 N N . PRO A 1 88 ? 8.696 0.422 -12.943 1.00 46.38 88 PRO A N 1
ATOM 671 C CA . PRO A 1 88 ? 8.180 -0.627 -12.106 1.00 46.38 88 PRO A CA 1
ATOM 672 C C . PRO A 1 88 ? 8.492 -0.195 -10.670 1.00 46.38 88 PRO A C 1
ATOM 674 O O . PRO A 1 88 ? 9.618 0.196 -10.355 1.00 46.38 88 PRO A O 1
ATOM 677 N N . ASN A 1 89 ? 7.518 -0.371 -9.788 1.00 44.19 89 ASN A N 1
ATOM 678 C CA . ASN A 1 89 ? 7.732 -0.620 -8.362 1.00 44.19 89 ASN A CA 1
ATOM 679 C C . ASN A 1 89 ? 7.609 0.582 -7.419 1.00 44.19 89 ASN A C 1
ATOM 681 O O . ASN A 1 89 ? 8.563 0.958 -6.739 1.00 44.19 89 ASN A O 1
ATOM 685 N N . ARG A 1 90 ? 6.363 0.967 -7.149 1.00 51.19 90 ARG A N 1
ATOM 686 C CA . ARG A 1 90 ? 5.856 0.588 -5.826 1.00 51.19 90 ARG A CA 1
ATOM 687 C C . ARG A 1 90 ? 5.119 -0.738 -5.995 1.00 51.19 90 ARG A C 1
ATOM 689 O O . ARG A 1 90 ? 4.028 -0.762 -6.549 1.00 51.19 90 ARG A O 1
ATOM 696 N N . LEU A 1 91 ? 5.752 -1.853 -5.623 1.00 58.38 91 LEU A N 1
ATOM 697 C CA . LEU A 1 91 ? 5.034 -3.122 -5.480 1.00 58.38 91 LEU A CA 1
ATOM 698 C C . LEU A 1 91 ? 4.066 -2.903 -4.322 1.00 58.38 91 LEU A C 1
ATOM 700 O O . LEU A 1 91 ? 4.484 -2.944 -3.173 1.00 58.38 91 LEU A O 1
ATOM 704 N N . VAL A 1 92 ? 2.808 -2.574 -4.612 1.00 72.88 92 VAL A N 1
ATOM 705 C CA . VAL A 1 92 ? 1.838 -2.352 -3.543 1.00 72.88 92 VAL A CA 1
ATOM 706 C C . VAL A 1 92 ? 1.534 -3.699 -2.903 1.00 72.88 92 VAL A C 1
ATOM 708 O O . VAL A 1 92 ? 0.880 -4.553 -3.503 1.00 72.88 92 VAL A O 1
ATOM 711 N N . ILE A 1 93 ? 2.054 -3.897 -1.694 1.00 80.75 93 ILE A N 1
ATOM 712 C CA . ILE A 1 93 ? 1.847 -5.123 -0.934 1.00 80.75 93 ILE A CA 1
ATOM 713 C C . ILE A 1 93 ? 0.508 -5.023 -0.212 1.00 80.75 93 ILE A C 1
ATOM 715 O O . ILE A 1 93 ? 0.249 -4.093 0.550 1.00 80.75 93 ILE A O 1
ATOM 719 N N . CYS A 1 94 ? -0.356 -6.004 -0.432 1.00 85.62 94 CYS A N 1
ATOM 720 C CA . CYS A 1 94 ? -1.652 -6.042 0.227 1.00 85.62 94 CYS A CA 1
ATOM 721 C C . CYS A 1 94 ? -1.458 -6.264 1.722 1.00 85.62 94 CYS A C 1
ATOM 723 O O . CYS A 1 94 ? -0.706 -7.145 2.142 1.00 85.62 94 CYS A O 1
ATOM 725 N N . GLY A 1 95 ? -2.123 -5.449 2.531 1.00 86.06 95 GLY A N 1
ATOM 726 C CA . GLY A 1 95 ? -1.950 -5.468 3.974 1.00 86.06 95 GLY A CA 1
ATOM 727 C C . GLY A 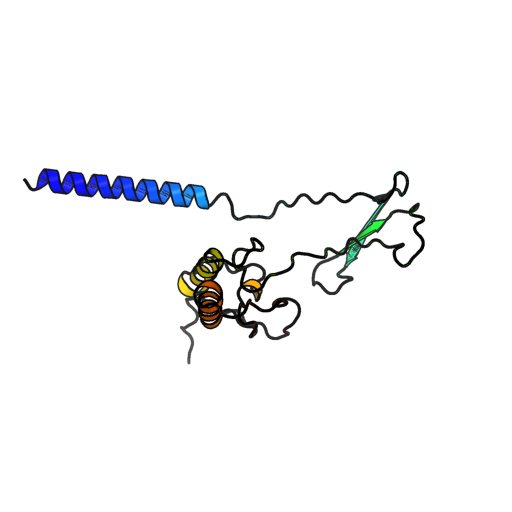1 95 ? -0.743 -4.685 4.497 1.00 86.06 95 GLY A C 1
ATOM 728 O O . GLY A 1 95 ? -0.515 -4.760 5.696 1.00 86.06 95 GLY A O 1
ATOM 729 N N . ASP A 1 96 ? -0.009 -3.935 3.667 1.00 88.94 96 ASP A N 1
ATOM 730 C CA . ASP A 1 96 ? 1.042 -2.983 4.084 1.00 88.94 96 ASP A CA 1
ATOM 731 C C . ASP A 1 96 ? 0.452 -1.569 4.270 1.00 88.94 96 ASP A C 1
ATOM 733 O O . ASP A 1 96 ? 0.735 -0.636 3.530 1.00 88.94 96 ASP A O 1
ATOM 737 N N . CYS A 1 97 ? -0.489 -1.403 5.200 1.00 87.69 97 CYS A N 1
ATOM 738 C CA . CYS A 1 97 ? -1.270 -0.164 5.322 1.00 87.69 97 CYS A CA 1
ATOM 739 C C . CYS A 1 97 ? -0.407 1.095 5.540 1.00 87.69 97 CYS A C 1
ATOM 741 O O . CYS A 1 97 ? -0.819 2.187 5.140 1.00 87.69 97 CYS A O 1
ATOM 743 N N . ASN A 1 98 ? 0.759 0.972 6.186 1.00 84.19 98 ASN A N 1
ATOM 744 C CA . ASN A 1 98 ? 1.639 2.118 6.435 1.00 84.19 98 ASN A CA 1
ATOM 745 C C . ASN A 1 98 ? 2.612 2.405 5.274 1.00 84.19 98 ASN A C 1
ATOM 747 O O . ASN A 1 98 ? 3.225 3.478 5.268 1.00 84.19 98 ASN A O 1
ATOM 751 N N . GLY A 1 99 ? 2.717 1.497 4.302 1.00 82.44 99 GLY A N 1
ATOM 752 C CA . GLY A 1 99 ? 3.488 1.687 3.091 1.00 82.44 99 GLY A CA 1
ATOM 753 C C . GLY A 1 99 ? 4.988 1.499 3.246 1.00 82.44 99 GLY A C 1
ATOM 754 O O . GLY A 1 99 ? 5.724 2.164 2.511 1.00 82.44 99 GLY A O 1
ATOM 755 N N . ASP A 1 100 ? 5.426 0.682 4.206 1.00 82.00 100 ASP A N 1
ATOM 756 C CA . ASP A 1 100 ? 6.841 0.430 4.496 1.00 82.00 100 ASP A CA 1
ATOM 757 C C . ASP A 1 100 ? 7.414 -0.832 3.824 1.00 82.00 100 ASP A C 1
ATOM 759 O O . ASP A 1 100 ? 8.560 -1.208 4.091 1.00 82.00 100 ASP A O 1
ATOM 763 N N . ASP A 1 101 ? 6.644 -1.436 2.916 1.00 83.38 101 ASP A N 1
ATOM 764 C CA . ASP A 1 101 ? 6.936 -2.665 2.180 1.00 83.38 101 ASP A CA 1
ATOM 765 C C . ASP A 1 101 ? 7.049 -3.918 3.082 1.00 83.38 101 ASP A C 1
ATOM 767 O O . ASP A 1 101 ? 7.589 -4.953 2.662 1.00 83.38 101 ASP A O 1
ATOM 771 N N . VAL A 1 102 ? 6.541 -3.875 4.324 1.00 84.00 102 VAL A N 1
ATOM 772 C CA . VAL A 1 102 ? 6.622 -4.990 5.281 1.00 84.00 102 VAL A CA 1
ATOM 773 C C . VAL A 1 102 ? 5.308 -5.221 6.027 1.00 84.00 102 VAL A C 1
ATOM 775 O O . VAL A 1 102 ? 5.040 -4.604 7.047 1.00 84.00 102 VAL A O 1
ATOM 778 N N . VAL A 1 103 ? 4.586 -6.288 5.670 1.00 88.44 103 VAL A N 1
ATOM 779 C CA . VAL A 1 103 ? 3.363 -6.688 6.397 1.00 88.44 103 VAL A CA 1
ATOM 780 C C . VAL A 1 103 ? 3.680 -7.229 7.799 1.00 88.44 103 VAL A C 1
ATOM 782 O O . VAL A 1 103 ? 4.185 -8.346 7.963 1.00 88.44 103 VAL A O 1
ATOM 785 N N . ASN A 1 104 ? 3.344 -6.455 8.829 1.00 89.56 104 ASN A N 1
ATOM 786 C CA . ASN A 1 104 ? 3.566 -6.750 10.238 1.00 89.56 104 ASN A CA 1
ATOM 787 C C . ASN A 1 104 ? 2.476 -6.129 11.154 1.00 89.56 104 ASN A C 1
ATOM 789 O O . ASN A 1 104 ? 1.426 -5.664 10.720 1.00 89.56 104 ASN A O 1
ATOM 793 N N . SER A 1 105 ? 2.674 -6.159 12.478 1.00 91.50 105 SER A N 1
ATOM 794 C CA . SER A 1 105 ? 1.687 -5.628 13.438 1.00 91.50 105 SER A CA 1
ATOM 795 C C . SER A 1 105 ? 1.419 -4.122 13.312 1.00 91.50 105 SER A C 1
ATOM 797 O O . SER A 1 105 ? 0.395 -3.650 13.805 1.00 91.50 105 SER A O 1
ATOM 799 N N . VAL A 1 106 ? 2.332 -3.362 12.705 1.00 90.12 106 VAL A N 1
ATOM 800 C CA . VAL A 1 106 ? 2.175 -1.921 12.469 1.00 90.12 106 VAL A CA 1
ATOM 801 C C . VAL A 1 106 ? 1.082 -1.662 11.430 1.00 90.12 106 VAL A C 1
ATOM 803 O O . VAL A 1 106 ? 0.303 -0.726 11.606 1.00 90.12 106 VAL A O 1
ATOM 806 N N . ASP A 1 107 ? 0.919 -2.539 10.443 1.00 90.81 107 ASP A N 1
ATOM 807 C CA . ASP A 1 107 ? -0.142 -2.428 9.437 1.00 90.81 107 ASP A CA 1
ATOM 808 C C . ASP A 1 107 ? -1.520 -2.680 10.011 1.00 90.81 107 ASP A C 1
ATOM 810 O O . ASP A 1 107 ? -2.474 -1.965 9.706 1.00 90.81 107 ASP A O 1
ATOM 814 N N . LEU A 1 108 ? -1.612 -3.648 10.924 1.00 92.25 108 LEU A N 1
ATOM 815 C CA . LEU A 1 108 ? -2.835 -3.892 11.674 1.00 92.25 108 LEU A CA 1
ATOM 816 C C . LEU A 1 108 ? -3.243 -2.640 12.462 1.00 92.25 108 LEU A C 1
ATOM 818 O O . LEU A 1 108 ? -4.418 -2.275 12.487 1.00 92.25 108 LEU A O 1
ATOM 822 N N . VAL A 1 109 ? -2.277 -1.963 13.092 1.00 90.44 109 VAL A N 1
ATOM 823 C CA . VAL A 1 109 ? -2.531 -0.713 13.822 1.00 90.44 109 VAL A CA 1
ATOM 824 C C . VAL A 1 109 ? -2.941 0.406 12.867 1.00 90.44 109 VAL A C 1
ATOM 826 O O . VAL A 1 109 ? -3.893 1.118 13.175 1.00 90.44 109 VAL A O 1
ATOM 829 N N . CYS A 1 110 ? -2.287 0.544 11.714 1.00 89.69 110 CYS A N 1
ATOM 830 C CA . CYS A 1 110 ? -2.663 1.513 10.683 1.00 89.69 110 CYS A CA 1
ATOM 831 C C . CYS A 1 110 ? -4.105 1.300 10.201 1.00 89.69 110 CYS A C 1
ATOM 833 O O . CYS A 1 110 ? -4.907 2.236 10.182 1.00 89.69 110 CYS A O 1
ATOM 835 N N . LEU A 1 111 ? -4.472 0.055 9.910 1.00 89.38 111 LEU A N 1
ATOM 836 C CA . LEU A 1 111 ? -5.791 -0.287 9.397 1.00 89.38 111 LEU A CA 1
ATOM 837 C C . LEU A 1 111 ? -6.887 -0.067 10.450 1.00 89.38 111 LEU A C 1
ATOM 839 O O . LEU A 1 111 ? -7.944 0.495 10.160 1.00 89.38 111 LEU A O 1
ATOM 843 N N . LEU A 1 112 ? -6.610 -0.427 11.708 1.00 90.88 112 LEU A N 1
ATOM 844 C CA . LEU A 1 112 ? -7.482 -0.111 12.841 1.00 90.88 112 LEU A CA 1
ATOM 845 C C . LEU A 1 112 ? -7.630 1.402 13.044 1.00 90.88 112 LEU A C 1
ATOM 847 O O . LEU A 1 112 ? -8.731 1.891 13.312 1.00 90.88 112 LEU A O 1
ATOM 851 N N . GLN A 1 113 ? -6.528 2.142 12.915 1.00 88.19 113 GLN A N 1
ATOM 852 C CA . GLN A 1 113 ? -6.500 3.591 13.053 1.00 88.19 113 GLN A CA 1
ATOM 853 C C . GLN A 1 113 ? -7.364 4.252 11.969 1.00 88.19 113 GLN A C 1
ATOM 855 O O . GLN A 1 113 ? -8.159 5.133 12.294 1.00 88.19 113 GLN A O 1
ATOM 860 N N . TYR A 1 114 ? -7.281 3.801 10.716 1.00 86.06 114 TYR A N 1
ATOM 861 C CA . TYR A 1 114 ? -8.129 4.275 9.622 1.00 86.06 114 TYR A CA 1
ATOM 862 C C . TYR A 1 114 ? -9.618 3.959 9.859 1.00 86.06 114 TYR A C 1
ATOM 864 O O . TYR A 1 114 ? -10.447 4.871 9.879 1.00 86.06 114 TYR A O 1
ATOM 872 N N . LEU A 1 115 ? -9.959 2.693 10.121 1.00 86.50 115 LEU A N 1
ATOM 873 C CA . LEU A 1 115 ? -11.353 2.230 10.172 1.00 86.50 115 LEU A CA 1
ATOM 874 C C . LEU A 1 115 ? -12.116 2.655 11.432 1.00 86.50 115 LEU A C 1
ATOM 876 O O . LEU A 1 115 ? -13.301 2.983 11.361 1.00 86.50 115 LEU A O 1
ATOM 880 N N . PHE A 1 116 ? -11.464 2.631 12.596 1.00 87.38 116 PHE A N 1
ATOM 881 C CA . PHE A 1 116 ? -12.144 2.802 13.886 1.00 87.38 116 PHE A CA 1
ATOM 882 C C . PHE A 1 116 ? -11.803 4.110 14.594 1.00 87.38 116 PHE A C 1
ATOM 884 O O . PHE A 1 116 ? -12.575 4.559 15.442 1.00 87.38 116 PHE A O 1
ATOM 891 N N . VAL A 1 117 ? -10.663 4.720 14.265 1.00 85.38 117 VAL A N 1
ATOM 892 C CA . VAL A 1 117 ? -10.165 5.922 14.953 1.00 85.38 117 VAL A CA 1
ATOM 893 C C . VAL A 1 117 ? -10.225 7.164 14.053 1.00 85.38 117 VAL A C 1
ATOM 895 O O . VAL A 1 117 ? -10.210 8.281 14.565 1.00 85.38 117 VAL A O 1
ATOM 898 N N . GLY A 1 118 ? -10.370 6.992 12.732 1.00 79.31 118 GLY A N 1
ATOM 899 C CA . GLY A 1 118 ? -10.420 8.089 11.760 1.00 79.31 118 GLY A CA 1
ATOM 900 C C . GLY A 1 118 ? -9.043 8.669 11.424 1.00 79.31 118 GLY A C 1
ATOM 901 O O . GLY A 1 118 ? -8.917 9.872 11.204 1.00 79.31 118 GLY A O 1
ATOM 902 N N . GLY A 1 119 ? -8.001 7.835 11.448 1.00 75.94 119 GLY A N 1
ATOM 903 C CA . GLY A 1 119 ? -6.673 8.192 10.952 1.00 75.94 119 GLY A CA 1
ATOM 904 C C . GLY A 1 119 ? -6.609 8.360 9.433 1.00 75.94 119 GLY A C 1
ATOM 905 O O . GLY A 1 119 ? -7.621 8.196 8.747 1.00 75.94 119 GLY A O 1
ATOM 906 N N . PRO A 1 120 ? -5.419 8.693 8.902 1.00 77.19 120 PRO A N 1
ATOM 907 C CA . PRO A 1 120 ? -5.233 8.826 7.464 1.00 77.19 120 PRO A CA 1
ATOM 908 C C . PRO A 1 120 ? -5.532 7.495 6.746 1.00 77.19 120 PRO A C 1
ATOM 910 O O . PRO A 1 120 ? -5.221 6.436 7.296 1.00 77.19 120 PRO A O 1
ATOM 913 N N . PRO A 1 121 ? -6.151 7.534 5.552 1.00 79.25 121 PRO A N 1
ATOM 914 C CA . PRO A 1 121 ? -6.309 6.348 4.718 1.00 79.25 121 PRO A CA 1
ATOM 915 C C . PRO A 1 121 ? -4.948 5.806 4.247 1.00 79.25 121 PRO A C 1
ATOM 917 O O . PRO A 1 121 ? -4.043 6.616 4.029 1.00 79.25 121 PRO A O 1
ATOM 920 N N . PRO A 1 122 ? -4.812 4.479 4.040 1.00 82.19 122 PRO A N 1
ATOM 921 C CA . PRO A 1 122 ? -3.701 3.925 3.271 1.00 82.19 122 PRO A CA 1
ATOM 922 C C . PRO A 1 122 ? -3.621 4.563 1.877 1.00 82.19 122 PRO A C 1
ATOM 924 O O . PRO A 1 122 ? -4.650 4.914 1.290 1.00 82.19 122 PRO A O 1
ATOM 927 N N . ASP A 1 123 ? -2.402 4.707 1.357 1.00 74.25 123 ASP A N 1
ATOM 928 C CA . ASP A 1 123 ? -2.133 5.306 0.049 1.00 74.25 123 ASP A CA 1
ATOM 929 C C . ASP A 1 123 ? -1.208 4.396 -0.780 1.00 74.25 123 ASP A C 1
ATOM 931 O O . ASP A 1 123 ? -0.004 4.344 -0.492 1.00 74.25 123 ASP A O 1
ATOM 935 N N . PRO A 1 124 ? -1.740 3.688 -1.795 1.00 75.44 124 PRO A N 1
ATOM 936 C CA . PRO A 1 124 ? -3.129 3.748 -2.278 1.00 75.44 124 PRO A CA 1
ATOM 937 C C . PRO A 1 124 ? -4.109 3.002 -1.352 1.00 75.44 124 PRO A C 1
ATOM 939 O O . PRO A 1 124 ? -3.720 2.062 -0.666 1.00 75.44 124 PRO A O 1
ATOM 942 N N . LEU A 1 125 ? -5.409 3.344 -1.342 1.00 78.25 125 LEU A N 1
ATOM 943 C CA . LEU A 1 125 ? -6.343 2.724 -0.374 1.00 78.25 125 LEU A CA 1
ATOM 944 C C . LEU A 1 125 ? -6.423 1.198 -0.506 1.00 78.25 125 LEU A C 1
ATOM 946 O O . LEU A 1 125 ? -6.572 0.508 0.496 1.00 78.25 125 LEU A O 1
ATOM 950 N N . CYS A 1 126 ? -6.304 0.667 -1.725 1.00 80.94 126 CYS A N 1
ATOM 951 C CA . CYS A 1 126 ? -6.270 -0.776 -1.988 1.00 80.94 126 CYS A CA 1
ATOM 952 C C . CYS A 1 126 ? -5.164 -1.514 -1.219 1.00 80.94 126 CYS A C 1
ATOM 954 O O . CYS A 1 126 ? -5.278 -2.711 -0.992 1.00 80.94 126 CYS A O 1
ATOM 956 N N . GLN A 1 127 ? -4.138 -0.812 -0.741 1.00 84.19 127 GLN A N 1
ATOM 957 C CA . GLN A 1 127 ? -3.107 -1.372 0.123 1.00 84.19 127 GLN A CA 1
ATOM 958 C C . GLN A 1 127 ? -3.666 -1.888 1.464 1.00 84.19 127 GLN A C 1
ATOM 960 O O . GLN A 1 127 ? -3.112 -2.812 2.056 1.00 84.19 127 GLN A O 1
ATOM 965 N N . GLY A 1 128 ? -4.792 -1.334 1.928 1.00 87.19 128 GLY A N 1
ATOM 966 C CA . GLY A 1 128 ? -5.506 -1.796 3.120 1.00 87.19 128 GLY A CA 1
ATOM 967 C C . GLY A 1 128 ? -6.411 -3.018 2.909 1.00 87.19 128 GLY A C 1
ATOM 968 O O . GLY A 1 128 ? -6.904 -3.551 3.899 1.00 87.19 128 GLY A O 1
ATOM 969 N N . ASP A 1 129 ? -6.628 -3.454 1.663 1.00 88.88 129 ASP A N 1
ATOM 970 C CA . ASP A 1 129 ? -7.465 -4.611 1.303 1.00 88.88 129 ASP A CA 1
ATOM 971 C C . ASP A 1 129 ? -6.619 -5.894 1.384 1.00 88.88 129 ASP A C 1
ATOM 973 O O . ASP A 1 129 ? -6.012 -6.353 0.413 1.00 88.88 129 ASP A O 1
ATOM 977 N N . ALA A 1 130 ? -6.491 -6.433 2.596 1.00 89.81 130 ALA A N 1
ATOM 978 C CA . ALA A 1 130 ? -5.624 -7.573 2.882 1.00 89.81 130 ALA A CA 1
ATOM 979 C C . ALA A 1 130 ? -6.216 -8.900 2.381 1.00 89.81 130 ALA A C 1
ATOM 981 O O . ALA A 1 130 ? -5.465 -9.844 2.107 1.00 89.81 130 ALA A O 1
ATOM 982 N N . ASN A 1 131 ? -7.547 -8.991 2.284 1.00 87.88 131 ASN A N 1
ATOM 983 C CA . ASN A 1 131 ? -8.239 -10.190 1.807 1.00 87.88 131 ASN A CA 1
ATOM 984 C C . ASN A 1 131 ? -8.533 -10.153 0.285 1.00 87.88 131 ASN A C 1
ATOM 986 O O . ASN A 1 131 ? -8.918 -11.176 -0.294 1.00 87.88 131 ASN A O 1
ATOM 990 N N . CYS A 1 132 ? -8.298 -9.003 -0.350 1.00 84.88 132 CYS A N 1
ATOM 991 C CA . CYS A 1 132 ? -8.433 -8.714 -1.774 1.00 84.88 132 CYS A CA 1
ATOM 992 C C . CYS A 1 132 ? -9.868 -8.828 -2.315 1.00 84.88 132 CYS A C 1
ATOM 994 O O . CYS A 1 132 ? -10.108 -9.149 -3.494 1.00 84.88 132 CYS A O 1
ATOM 996 N N . ASP A 1 133 ? -10.859 -8.572 -1.466 1.00 84.50 133 ASP A N 1
ATOM 997 C CA . ASP A 1 133 ? -12.273 -8.614 -1.826 1.00 84.50 133 ASP A CA 1
ATOM 998 C C . ASP A 1 133 ? -12.748 -7.331 -2.536 1.00 84.50 133 ASP A C 1
ATOM 1000 O O . ASP A 1 133 ? -13.751 -7.362 -3.263 1.00 84.50 133 ASP A O 1
ATOM 1004 N N . GLY A 1 134 ? -11.918 -6.287 -2.560 1.00 79.94 134 GLY A N 1
ATOM 1005 C CA . GLY A 1 134 ? -12.145 -5.012 -3.235 1.00 79.94 134 GLY A CA 1
ATOM 1006 C C . GLY A 1 134 ? -12.743 -3.932 -2.336 1.00 79.94 134 GLY A C 1
ATOM 1007 O O . GLY A 1 134 ? -13.107 -2.868 -2.854 1.00 79.94 134 GLY A O 1
ATOM 1008 N N . VAL A 1 135 ? -12.888 -4.188 -1.035 1.00 83.38 135 VAL A N 1
ATOM 1009 C CA . VAL A 1 135 ? -13.268 -3.193 -0.032 1.00 83.38 135 VAL A CA 1
ATOM 1010 C C . VAL A 1 135 ? -12.238 -3.169 1.094 1.00 83.38 135 VAL A C 1
ATOM 1012 O O . VAL A 1 135 ? -11.559 -4.148 1.337 1.00 83.38 135 VAL A O 1
ATOM 1015 N N . VAL A 1 136 ? -12.100 -2.019 1.758 1.00 86.50 136 VAL A N 1
ATOM 1016 C CA . VAL A 1 136 ? -11.270 -1.897 2.965 1.00 86.50 136 VAL A CA 1
ATOM 1017 C C . VAL A 1 136 ? -12.203 -1.773 4.158 1.00 86.50 136 VAL A C 1
ATOM 1019 O O . VAL A 1 136 ? -12.829 -0.724 4.350 1.00 86.50 136 VAL A O 1
ATOM 1022 N N . ASP A 1 137 ? -12.340 -2.844 4.932 1.00 90.06 137 ASP A N 1
ATOM 1023 C CA . ASP A 1 137 ? -13.242 -2.918 6.075 1.00 90.06 137 ASP A CA 1
ATOM 1024 C C . ASP A 1 137 ? -12.719 -3.815 7.220 1.00 90.06 137 ASP A C 1
ATOM 1026 O O . ASP A 1 137 ? -11.537 -4.138 7.346 1.00 90.06 137 ASP A O 1
ATOM 1030 N N . ASN A 1 138 ? -13.591 -4.155 8.171 1.00 92.94 138 ASN A N 1
ATOM 1031 C CA . ASN A 1 138 ? -13.201 -4.951 9.331 1.00 92.94 138 ASN A CA 1
ATOM 1032 C C . ASN A 1 138 ? -12.800 -6.400 8.983 1.00 92.94 138 ASN A C 1
ATOM 1034 O O . ASN A 1 138 ? -12.201 -7.064 9.831 1.00 92.94 138 ASN A O 1
ATOM 1038 N N . ALA A 1 139 ? -13.142 -6.914 7.799 1.00 90.44 139 ALA A N 1
ATOM 1039 C CA . ALA A 1 139 ? -12.709 -8.223 7.325 1.00 90.44 139 ALA A CA 1
ATOM 1040 C C . ALA A 1 139 ? -11.199 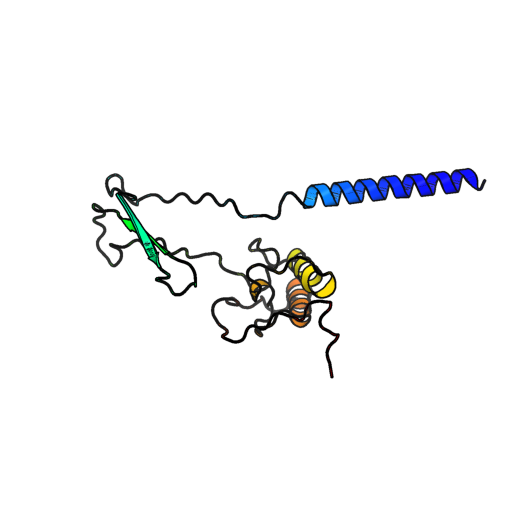-8.248 7.042 1.00 90.44 139 ALA A C 1
ATOM 1042 O O . ALA A 1 139 ? -10.556 -9.255 7.345 1.00 90.44 139 ALA A O 1
ATOM 1043 N N . ASP A 1 140 ? -10.618 -7.142 6.577 1.00 92.56 140 ASP A N 1
ATOM 1044 C CA . ASP A 1 140 ? -9.174 -7.007 6.339 1.00 92.56 140 ASP A CA 1
ATOM 1045 C C . ASP A 1 140 ? -8.369 -7.038 7.635 1.00 92.56 140 ASP A C 1
ATOM 1047 O O . ASP A 1 140 ? -7.338 -7.702 7.737 1.00 92.56 140 ASP A O 1
ATOM 1051 N N . VAL A 1 141 ? -8.900 -6.402 8.681 1.00 93.62 141 VAL A N 1
ATOM 1052 C CA . VAL A 1 141 ? -8.332 -6.457 10.037 1.00 93.62 141 VAL A CA 1
ATOM 1053 C C . VAL A 1 141 ? -8.308 -7.897 10.551 1.00 93.62 141 VAL A C 1
ATOM 1055 O O . VAL A 1 141 ? -7.305 -8.348 11.104 1.00 93.62 141 VAL A O 1
ATOM 1058 N N . VAL A 1 142 ? -9.407 -8.638 10.364 1.00 94.69 142 VAL A N 1
ATOM 1059 C CA . VAL A 1 142 ? -9.493 -10.054 10.759 1.00 94.69 142 VAL A CA 1
ATOM 1060 C C . VAL A 1 142 ? -8.527 -10.910 9.939 1.00 94.69 142 VAL A C 1
ATOM 1062 O O . VAL A 1 142 ? -7.929 -11.845 10.476 1.00 94.69 142 VAL A O 1
ATOM 1065 N N . TYR A 1 143 ? -8.348 -10.592 8.658 1.00 93.50 143 TYR A N 1
ATOM 1066 C CA . TYR A 1 143 ? -7.400 -11.282 7.794 1.00 93.50 143 TYR A CA 1
ATOM 1067 C C . TYR A 1 143 ? -5.955 -11.073 8.267 1.00 93.50 143 TYR A C 1
ATOM 1069 O O . TYR A 1 143 ? -5.232 -12.054 8.450 1.00 93.50 143 TYR A O 1
ATOM 1077 N N . LEU A 1 144 ? -5.558 -9.828 8.558 1.00 91.75 144 LEU A N 1
ATOM 1078 C CA . LEU A 1 144 ? -4.232 -9.507 9.095 1.00 91.75 144 LEU A CA 1
ATOM 1079 C C . LEU A 1 144 ? -3.985 -10.144 10.468 1.00 91.75 144 LEU A C 1
ATOM 1081 O O . LEU A 1 144 ? -2.912 -10.702 10.680 1.00 91.75 144 LEU A O 1
ATOM 1085 N N . ASP A 1 145 ? -4.968 -10.146 11.378 1.00 95.12 145 ASP A N 1
ATOM 1086 C CA . ASP A 1 145 ? -4.854 -10.876 12.656 1.00 95.12 145 ASP A CA 1
ATOM 1087 C C . ASP A 1 145 ? -4.556 -12.365 12.425 1.00 95.12 145 ASP A C 1
ATOM 1089 O O . ASP A 1 145 ? -3.678 -12.952 13.063 1.00 95.12 145 ASP A O 1
ATOM 1093 N N . ASN A 1 146 ? -5.267 -12.979 11.477 1.00 91.06 146 ASN A N 1
ATOM 1094 C CA . ASN A 1 146 ? -5.097 -14.388 11.150 1.00 91.06 146 ASN A CA 1
ATOM 1095 C C . ASN A 1 146 ? -3.713 -14.672 10.545 1.00 91.06 146 ASN A C 1
ATOM 1097 O O . ASN A 1 146 ? -3.022 -15.588 10.994 1.00 91.06 146 ASN A O 1
ATOM 1101 N N . TYR A 1 147 ? -3.280 -13.868 9.575 1.00 89.75 147 TYR A N 1
ATOM 1102 C CA . TYR A 1 147 ? -1.956 -13.976 8.962 1.00 89.75 147 TYR A CA 1
ATOM 1103 C C . TYR A 1 147 ? -0.830 -13.805 9.998 1.00 89.75 147 TYR A C 1
ATOM 1105 O O . TYR A 1 147 ? 0.022 -14.684 10.136 1.00 89.75 147 TYR A O 1
ATOM 1113 N N . LEU A 1 148 ? -0.866 -12.729 10.787 1.00 90.00 148 LEU A N 1
ATOM 1114 C CA . LEU A 1 148 ? 0.224 -12.352 11.691 1.00 90.00 148 LEU A CA 1
ATOM 1115 C C . LEU A 1 148 ? 0.326 -13.243 12.933 1.00 90.00 148 LEU A C 1
ATOM 1117 O O . LEU A 1 148 ? 1.431 -13.553 13.381 1.00 90.00 148 LEU A O 1
ATOM 1121 N N . PHE A 1 149 ? -0.808 -13.646 13.512 1.00 92.19 149 PHE A N 1
ATOM 1122 C CA . PHE A 1 149 ? -0.826 -14.281 14.837 1.00 92.19 149 PHE A CA 1
ATOM 1123 C C . PHE A 1 149 ? -1.350 -15.715 14.845 1.00 92.19 149 PHE A C 1
ATOM 1125 O O . PHE A 1 149 ? -1.145 -16.429 15.829 1.00 92.19 149 PHE A O 1
ATOM 1132 N N . ARG A 1 150 ? -2.017 -16.166 13.776 1.00 90.25 150 ARG A N 1
ATOM 1133 C CA . ARG A 1 150 ? -2.652 -17.496 13.716 1.00 90.25 150 ARG A CA 1
ATOM 1134 C C . ARG A 1 150 ? -2.099 -18.386 12.604 1.00 90.25 150 ARG A C 1
ATOM 1136 O O . ARG A 1 150 ? -2.568 -19.512 12.452 1.00 90.25 150 ARG A O 1
ATOM 1143 N N . GLY A 1 151 ? -1.087 -17.914 11.872 1.00 85.31 151 GLY A N 1
ATOM 1144 C CA . GLY A 1 151 ? -0.466 -18.658 10.776 1.00 85.31 151 GLY A CA 1
ATOM 1145 C C . GLY A 1 151 ? -1.372 -18.789 9.551 1.00 85.31 151 GLY A C 1
ATOM 1146 O O . GLY A 1 151 ? -1.305 -19.794 8.843 1.00 85.31 151 GLY A O 1
ATOM 1147 N N . GLY A 1 152 ? -2.251 -17.808 9.336 1.00 82.62 152 GLY A N 1
ATOM 1148 C CA . GLY A 1 152 ? -3.058 -17.691 8.129 1.00 82.62 152 GLY A CA 1
ATOM 1149 C C . GLY A 1 152 ? -2.214 -17.442 6.868 1.00 82.62 152 GLY A C 1
ATOM 1150 O O . GLY A 1 152 ? -1.006 -17.215 6.954 1.00 82.62 152 GLY A O 1
ATOM 1151 N N . PRO A 1 153 ? -2.835 -17.504 5.679 1.00 83.88 153 PRO A N 1
ATOM 1152 C CA . PRO A 1 153 ? -2.153 -17.242 4.413 1.00 83.88 153 PRO A CA 1
ATOM 1153 C C . PRO A 1 153 ? -1.660 -15.791 4.307 1.00 83.88 153 PRO A C 1
ATOM 1155 O O . PRO A 1 153 ? -2.279 -14.883 4.861 1.00 83.88 153 PRO A O 1
ATOM 1158 N N . PHE A 1 154 ? -0.568 -15.582 3.561 1.00 84.19 154 PHE A N 1
ATOM 1159 C CA . PHE A 1 154 ? -0.102 -14.242 3.181 1.00 84.19 154 PHE A CA 1
ATOM 1160 C C . PHE A 1 154 ? -1.211 -13.501 2.398 1.00 84.19 154 PHE A C 1
ATOM 1162 O O . PHE A 1 154 ? -1.968 -14.169 1.678 1.00 84.19 154 PHE A O 1
ATOM 1169 N N . PRO A 1 155 ? -1.351 -12.166 2.539 1.00 83.38 155 PRO A N 1
ATOM 1170 C CA . PRO A 1 155 ? -2.224 -11.353 1.684 1.00 83.38 155 PRO A CA 1
ATOM 1171 C C . PRO A 1 155 ? -1.980 -11.603 0.189 1.00 83.38 155 PRO A C 1
ATOM 1173 O O . PRO A 1 155 ? -0.937 -12.131 -0.195 1.00 83.38 155 PRO A O 1
ATOM 1176 N N . CYS A 1 156 ? -2.942 -11.291 -0.683 1.00 74.31 156 CYS A N 1
ATOM 1177 C CA . CYS A 1 156 ? -2.734 -11.562 -2.107 1.00 74.31 156 CYS A CA 1
ATOM 1178 C C . CYS A 1 156 ? -1.561 -10.737 -2.678 1.00 74.31 156 CYS A C 1
ATOM 1180 O O . CYS A 1 156 ? -1.127 -9.749 -2.094 1.00 74.31 156 CYS A O 1
ATOM 1182 N N . SER A 1 157 ? -1.015 -11.161 -3.819 1.00 67.62 157 SER A N 1
ATOM 1183 C CA . SER A 1 157 ? 0.137 -10.497 -4.442 1.00 67.62 157 SER A CA 1
ATOM 1184 C C . SER A 1 157 ? -0.219 -9.243 -5.252 1.00 67.62 157 SER A C 1
ATOM 1186 O O . SER A 1 157 ? 0.692 -8.532 -5.655 1.00 67.62 157 SER A O 1
ATOM 1188 N N . GLU A 1 158 ? -1.507 -8.995 -5.525 1.00 66.75 158 GLU A N 1
ATOM 1189 C CA . GLU A 1 158 ? -1.994 -7.913 -6.398 1.00 66.75 158 GLU A CA 1
ATOM 1190 C C . GLU A 1 158 ? -3.353 -7.373 -5.891 1.00 66.75 158 GLU A C 1
ATOM 1192 O O . GLU A 1 158 ? -4.395 -7.972 -6.157 1.00 66.75 158 GLU A O 1
ATOM 1197 N N . CYS A 1 159 ? -3.368 -6.245 -5.171 1.00 67.94 159 CYS A N 1
ATOM 1198 C CA . CYS A 1 159 ? -4.600 -5.595 -4.665 1.00 67.94 159 CYS A CA 1
ATOM 1199 C C . CYS A 1 159 ? -4.964 -4.307 -5.413 1.00 67.94 159 CYS A C 1
ATOM 1201 O O . CYS A 1 159 ? -6.086 -3.825 -5.271 1.00 67.94 159 CYS A O 1
ATOM 1203 N N . CYS A 1 160 ? -4.055 -3.756 -6.225 1.00 67.00 160 CYS A N 1
ATOM 1204 C CA . CYS A 1 160 ? -4.222 -2.418 -6.802 1.00 67.00 160 CYS A CA 1
ATOM 1205 C C . CYS A 1 160 ? -4.369 -2.378 -8.327 1.00 67.00 160 CYS A C 1
ATOM 1207 O O . CYS A 1 160 ? -4.935 -1.417 -8.837 1.00 67.00 160 CYS A O 1
ATOM 1209 N N . ASP A 1 161 ? -3.997 -3.437 -9.051 1.00 59.41 161 ASP A N 1
ATOM 1210 C CA . ASP A 1 161 ? -3.983 -3.376 -10.520 1.00 59.41 161 ASP A CA 1
ATOM 1211 C C . ASP A 1 161 ? -5.327 -3.694 -11.183 1.00 59.41 161 ASP A C 1
ATOM 1213 O O . ASP A 1 161 ? -5.493 -3.462 -12.379 1.00 59.41 161 ASP A O 1
ATOM 1217 N N . LYS A 1 162 ? -6.332 -4.206 -10.454 1.00 52.66 162 LYS A N 1
ATOM 1218 C CA . LYS A 1 162 ? -7.655 -4.515 -11.033 1.00 52.66 162 LYS A CA 1
ATOM 1219 C C . LYS A 1 162 ? -8.768 -4.569 -9.989 1.00 52.66 162 LYS A C 1
ATOM 1221 O O . LYS A 1 162 ? -8.914 -5.621 -9.386 1.00 52.66 162 LYS A O 1
ATOM 1226 N N . LYS A 1 163 ? -9.660 -3.562 -9.920 1.00 43.47 163 LYS A N 1
ATOM 1227 C CA . LYS A 1 163 ? -11.141 -3.753 -9.885 1.00 43.47 163 LYS A CA 1
ATOM 1228 C C . LYS A 1 163 ? -11.899 -2.465 -10.285 1.00 43.47 163 LYS A C 1
ATOM 1230 O O . LYS A 1 163 ? -11.772 -1.456 -9.598 1.00 43.47 163 LYS A O 1
ATOM 1235 N N . PRO A 1 164 ? -12.807 -2.491 -11.286 1.00 41.53 164 PRO A N 1
ATOM 1236 C CA . PRO A 1 164 ? -13.646 -1.345 -11.675 1.00 41.53 164 PRO A CA 1
ATOM 1237 C C . PRO A 1 164 ? -14.822 -1.067 -10.706 1.00 41.53 164 PRO A C 1
ATOM 1239 O O . PRO A 1 164 ? -15.894 -0.627 -11.122 1.00 41.53 164 PRO A O 1
ATOM 1242 N N . SER A 1 165 ? -14.679 -1.348 -9.409 1.00 50.28 165 SER A N 1
ATOM 1243 C CA . SER A 1 165 ? -15.774 -1.189 -8.439 1.00 50.28 165 SER A CA 1
ATOM 1244 C C . SER A 1 165 ? -15.302 -0.916 -7.013 1.00 50.28 165 SER A C 1
ATOM 1246 O O . SER A 1 165 ? -15.915 -1.402 -6.062 1.00 50.28 165 SER A O 1
ATOM 1248 N N . TRP A 1 166 ? -14.216 -0.167 -6.850 1.00 46.59 166 TRP A N 1
ATOM 1249 C CA . TRP A 1 166 ? -13.787 0.273 -5.530 1.00 46.59 166 TRP A CA 1
ATOM 1250 C C . TRP A 1 166 ? -14.820 1.249 -4.950 1.00 46.59 166 TRP A C 1
ATOM 1252 O O . TRP A 1 166 ? -15.209 2.231 -5.591 1.00 46.59 166 TRP A O 1
ATOM 1262 N N . LYS A 1 167 ? -15.314 0.948 -3.748 1.00 53.09 167 LYS A N 1
ATOM 1263 C CA . LYS A 1 167 ? -16.172 1.850 -2.978 1.00 53.09 167 LYS A CA 1
ATOM 1264 C C . LYS A 1 167 ? -15.436 2.179 -1.686 1.00 53.09 167 LYS A C 1
ATOM 1266 O O . LYS A 1 167 ? -15.165 1.250 -0.927 1.00 53.09 167 LYS A O 1
ATOM 1271 N N . PRO A 1 168 ? -15.141 3.460 -1.414 1.00 46.81 168 PRO A N 1
ATOM 1272 C CA . PRO A 1 168 ? -14.530 3.824 -0.149 1.00 46.81 168 PRO A CA 1
ATOM 1273 C C . PRO A 1 168 ? -15.469 3.419 0.997 1.00 46.81 168 PRO A C 1
ATOM 1275 O O . PRO A 1 168 ? -16.699 3.496 0.839 1.00 46.81 168 PRO A O 1
ATOM 1278 N N . PRO A 1 169 ? -14.934 3.001 2.155 1.00 47.84 169 PRO A N 1
ATOM 1279 C CA . PRO A 1 169 ? -15.756 2.783 3.330 1.00 47.84 169 PRO A CA 1
ATOM 1280 C C . PRO A 1 169 ? -16.463 4.088 3.716 1.00 47.84 169 PRO A C 1
ATOM 1282 O O . PRO A 1 169 ? -15.928 5.189 3.571 1.00 47.84 169 PRO A O 1
ATOM 1285 N N . LYS A 1 170 ? -17.701 3.966 4.204 1.00 45.75 170 LYS A N 1
ATOM 1286 C CA . LYS A 1 170 ? -18.442 5.104 4.761 1.00 45.75 170 LYS A CA 1
ATOM 1287 C C . LYS A 1 170 ? -17.644 5.656 5.936 1.00 45.75 170 LYS A C 1
ATOM 1289 O O . LYS A 1 170 ? -17.389 4.917 6.887 1.00 45.75 170 LYS A O 1
ATOM 1294 N N . ALA A 1 171 ? -17.276 6.934 5.878 1.00 40.25 171 ALA A N 1
ATOM 1295 C CA . ALA A 1 171 ? -16.538 7.575 6.955 1.00 40.25 171 ALA A CA 1
ATOM 1296 C C . ALA A 1 171 ? -17.302 7.424 8.287 1.00 40.25 171 ALA A C 1
ATOM 1298 O O . ALA A 1 171 ? -18.544 7.365 8.276 1.00 40.25 171 ALA A O 1
ATOM 1299 N N . PRO A 1 172 ? -16.612 7.405 9.443 1.00 42.06 172 PRO A N 1
ATOM 1300 C CA . PRO A 1 172 ? -17.257 7.461 10.751 1.00 42.06 172 PRO A CA 1
ATOM 1301 C C . PRO A 1 172 ? -18.038 8.784 10.895 1.00 42.06 172 PRO A C 1
ATOM 1303 O O . PRO A 1 172 ? -17.519 9.802 11.341 1.00 42.06 172 PRO A O 1
ATOM 1306 N N . GLY A 1 173 ? -19.294 8.790 10.440 1.00 45.59 173 GLY A N 1
ATOM 1307 C CA . GLY A 1 173 ? -20.116 9.995 10.280 1.00 45.59 173 GLY A CA 1
ATOM 1308 C C . GLY A 1 173 ? -21.252 9.855 9.257 1.00 45.59 173 GLY A C 1
ATOM 1309 O O . GLY A 1 173 ? -22.306 10.465 9.433 1.00 45.59 173 GLY A O 1
ATOM 1310 N N . ASP A 1 174 ? -21.112 8.971 8.266 1.00 44.38 174 ASP A N 1
ATOM 1311 C CA . ASP A 1 174 ? -22.087 8.810 7.171 1.00 44.38 174 ASP A CA 1
ATOM 1312 C C . ASP A 1 174 ? -23.244 7.839 7.482 1.00 44.38 174 ASP A C 1
ATOM 1314 O O . ASP A 1 174 ? -24.059 7.504 6.619 1.00 44.38 174 ASP A O 1
ATOM 1318 N N . LEU A 1 175 ? -23.383 7.407 8.741 1.00 48.34 175 LEU A N 1
ATOM 1319 C CA . LEU A 1 175 ? -24.512 6.586 9.208 1.00 48.34 175 LEU A CA 1
ATOM 1320 C C . LEU A 1 175 ? -25.804 7.390 9.462 1.00 48.34 175 LEU A C 1
ATOM 1322 O O . LEU A 1 175 ? -26.790 6.835 9.943 1.00 48.34 175 LEU A O 1
ATOM 1326 N N . LYS A 1 176 ? -25.845 8.684 9.116 1.00 45.66 176 LYS A N 1
ATOM 1327 C CA . LYS A 1 176 ? -27.051 9.524 9.215 1.00 45.66 176 LYS A CA 1
ATOM 1328 C C . LYS A 1 176 ? -27.604 9.938 7.850 1.00 45.66 176 LYS A C 1
ATOM 1330 O O . LYS A 1 176 ? -27.692 11.126 7.561 1.00 45.66 176 LYS A O 1
ATOM 1335 N N . ARG A 1 177 ? -28.033 8.969 7.037 1.00 40.09 177 ARG A N 1
ATOM 1336 C CA . ARG A 1 177 ? -29.163 9.147 6.102 1.00 40.09 177 ARG A CA 1
ATOM 1337 C C . ARG A 1 177 ? -29.664 7.789 5.608 1.00 40.09 177 ARG A C 1
ATOM 1339 O O . ARG A 1 177 ? -29.299 7.328 4.534 1.00 40.09 177 ARG A O 1
ATOM 1346 N N . ILE A 1 178 ? -30.472 7.139 6.435 1.00 43.28 178 ILE A N 1
ATOM 1347 C CA . ILE A 1 178 ? -31.469 6.170 5.975 1.00 43.28 178 ILE A CA 1
ATOM 1348 C C . ILE A 1 178 ? -32.810 6.871 6.200 1.00 43.28 178 ILE A C 1
ATOM 1350 O O . ILE A 1 178 ? -33.275 6.945 7.336 1.00 43.28 178 ILE A O 1
ATOM 1354 N N . GLU A 1 179 ? -33.330 7.488 5.139 1.00 45.94 179 GLU A N 1
ATOM 1355 C CA . GLU A 1 179 ? -34.771 7.679 4.930 1.00 45.94 179 GLU A CA 1
ATOM 1356 C C . GLU A 1 179 ? -35.212 6.663 3.876 1.00 45.94 179 GLU A C 1
ATOM 1358 O O . GLU A 1 179 ? -34.426 6.457 2.918 1.00 45.94 179 GLU A O 1
#